Protein AF-A0A3B9JD24-F1 (afdb_monomer)

Secondary structure (DSSP, 8-state):
--EEEE-----TT----S-GGGSPPTTEEEETTEEEEEEEEEEETTEEEEEEE---SS-TTHHHHSS--SSHHHHHHHHHHHHHHB--HHHHHTSPPPHHHHHHHHHHHHHHHHT---------HHHHHHHHHHIIIIITSTT-

Nearest PDB structures (foldseek):
  3r07-assembly1_A  TM=8.688E-01  e=4.243E-05  Thermoplasma acidophilum DSM 1728
  1vqz-assembly1_A  TM=7.067E-01  e=1.077E-02  Streptococcus pneumoniae TIGR4
  8iyj-assembly1_Q1  TM=1.660E-01  e=2.409E+00  Mus musculus

pLDDT: mean 87.43, std 14.63, range [45.41, 98.44]

Foldseek 3Di:
DDWDFAQDPDPPPPPPDPDPLLDDHHGFTDDPQAGQKDWDWDDDPVDIDIDTDGAQDDQPLVVLVVDDDPDDVSSVVVSVSNVVHHDHNCVVVVDGDDPVNVVVVVQVCCCVVVVHHDDDDDDDPVRVVVVVVCCVPPVVDPVD

Mean predicted aligned error: 6.92 Å

Radius of gyration: 18.25 Å; Cα contacts (8 Å, |Δi|>4): 153; chains: 1; bounding box: 41×41×44 Å

Solvent-accessible surface area (backbone atoms only — not comparable to full-atom values): 8900 Å² total; per-residue (Å²): 129,78,69,46,74,42,80,40,77,69,60,98,77,64,75,84,57,95,53,70,80,52,55,69,52,65,66,31,41,28,44,87,84,14,38,39,39,51,73,51,75,49,79,56,98,91,48,73,48,77,50,70,51,69,47,39,64,84,75,76,53,60,60,58,76,78,50,93,62,100,44,67,69,61,42,55,55,47,40,57,52,34,63,70,31,33,51,34,51,16,77,77,64,77,45,84,62,55,69,68,61,54,51,50,51,48,52,50,51,51,26,66,75,69,73,50,82,90,75,94,79,75,83,49,74,67,55,50,54,51,51,54,49,43,35,70,79,35,78,70,37,92,94,103

Structure (mmCIF, N/CA/C/O backbone):
data_AF-A0A3B9JD24-F1
#
_entry.id   AF-A0A3B9JD24-F1
#
loop_
_atom_site.group_PDB
_atom_site.id
_atom_site.type_symbol
_atom_site.label_atom_id
_atom_site.label_alt_id
_atom_site.label_comp_id
_atom_site.label_asym_id
_atom_site.label_entity_id
_atom_site.label_seq_id
_atom_site.pdbx_PDB_ins_code
_atom_site.Cartn_x
_atom_site.Cartn_y
_atom_site.Cartn_z
_atom_site.occupancy
_atom_site.B_iso_or_equiv
_atom_site.auth_seq_id
_atom_site.auth_comp_id
_atom_site.auth_asym_id
_atom_site.auth_atom_id
_atom_site.pdbx_PDB_model_num
ATOM 1 N N . LEU A 1 1 ? -12.264 -17.337 6.084 1.00 55.62 1 LEU A N 1
ATOM 2 C CA . LEU A 1 1 ? -12.601 -15.950 6.473 1.00 55.62 1 LEU A CA 1
ATOM 3 C C . LEU A 1 1 ? -13.366 -15.325 5.314 1.00 55.62 1 LEU A C 1
ATOM 5 O O . LEU A 1 1 ? -12.906 -15.511 4.190 1.00 55.62 1 LEU A O 1
ATOM 9 N N . PRO A 1 2 ? -14.528 -14.691 5.535 1.00 71.56 2 PRO A N 1
ATOM 10 C CA . PRO A 1 2 ? -15.306 -14.082 4.460 1.00 71.56 2 PRO A CA 1
ATOM 11 C C . PRO A 1 2 ? -14.622 -12.788 3.997 1.00 71.56 2 PRO A C 1
ATOM 13 O O . PRO A 1 2 ? -14.832 -11.721 4.559 1.00 71.56 2 PRO A O 1
ATOM 16 N N . VAL A 1 3 ? -13.752 -12.904 2.994 1.00 70.38 3 VAL A N 1
ATOM 17 C CA . VAL A 1 3 ? -13.175 -11.759 2.280 1.00 70.38 3 VAL A CA 1
ATOM 18 C C . VAL A 1 3 ? -14.088 -11.450 1.099 1.00 70.38 3 VAL A C 1
ATOM 20 O O . VAL A 1 3 ? -14.393 -12.349 0.313 1.00 70.38 3 VAL A O 1
ATOM 23 N N . SER A 1 4 ? -14.514 -10.199 0.969 1.00 74.56 4 SER A N 1
ATOM 24 C CA . SER A 1 4 ? -15.379 -9.736 -0.117 1.00 74.56 4 SER A CA 1
ATOM 25 C C . SER A 1 4 ? -14.753 -8.551 -0.847 1.00 74.56 4 SER A C 1
ATOM 27 O O . SER A 1 4 ? -13.952 -7.791 -0.300 1.00 74.56 4 SER A O 1
ATOM 29 N N . MET A 1 5 ? -15.126 -8.411 -2.118 1.00 70.88 5 MET A N 1
ATOM 30 C CA . MET A 1 5 ? -14.946 -7.175 -2.873 1.00 70.88 5 MET A CA 1
ATOM 31 C C . MET A 1 5 ? -16.251 -6.397 -2.785 1.00 70.88 5 MET A C 1
ATOM 33 O O . MET A 1 5 ? -17.287 -6.898 -3.226 1.00 70.88 5 MET A O 1
ATOM 37 N N . GLU A 1 6 ? -16.213 -5.190 -2.231 1.00 65.50 6 GLU A N 1
ATOM 38 C CA . GLU A 1 6 ? -17.415 -4.372 -2.070 1.00 65.50 6 GLU A CA 1
ATOM 39 C C . GLU A 1 6 ? -17.396 -3.148 -2.989 1.00 65.50 6 GLU A C 1
ATOM 41 O O . GLU A 1 6 ? -16.416 -2.405 -3.092 1.00 65.50 6 GLU A O 1
ATOM 46 N N . GLN A 1 7 ? -18.521 -2.915 -3.666 1.00 49.12 7 GLN A N 1
ATOM 47 C CA . GLN A 1 7 ? -18.782 -1.652 -4.344 1.00 49.12 7 GLN A CA 1
ATOM 48 C C . GLN A 1 7 ? -19.268 -0.640 -3.308 1.00 49.12 7 GLN A C 1
ATOM 50 O O . GLN A 1 7 ? -20.457 -0.565 -3.007 1.00 49.12 7 GLN A O 1
ATOM 55 N N . HIS A 1 8 ? -18.349 0.149 -2.758 1.00 58.44 8 HIS A N 1
ATOM 56 C CA . HIS A 1 8 ? -18.717 1.298 -1.942 1.00 58.44 8 HIS A CA 1
ATOM 57 C C . HIS A 1 8 ? -18.904 2.521 -2.848 1.00 58.44 8 HIS A C 1
ATOM 59 O O . HIS A 1 8 ? -17.942 3.036 -3.419 1.00 58.44 8 HIS A O 1
ATOM 65 N N . ILE A 1 9 ? -20.151 2.973 -3.008 1.00 52.72 9 ILE A N 1
ATOM 66 C CA . ILE A 1 9 ? -20.449 4.295 -3.569 1.00 52.72 9 ILE A CA 1
ATOM 67 C C . ILE A 1 9 ? -20.329 5.271 -2.396 1.00 52.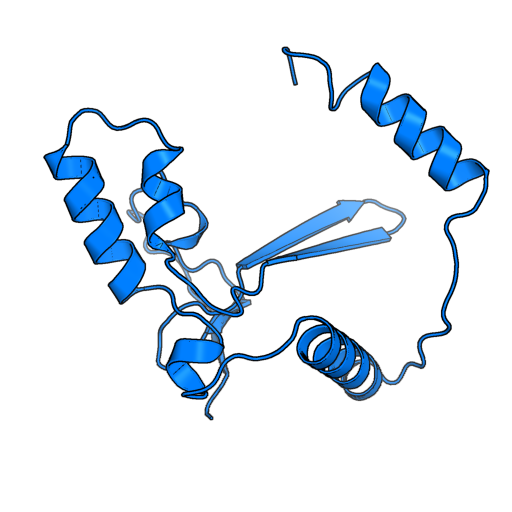72 9 ILE A C 1
ATOM 69 O O . ILE A 1 9 ? -21.172 5.216 -1.497 1.00 52.72 9 ILE A O 1
ATOM 73 N N . PRO A 1 10 ? -19.290 6.125 -2.332 1.00 50.62 10 PRO A N 1
ATOM 74 C CA . PRO A 1 10 ? -19.190 7.080 -1.242 1.00 50.62 10 PRO A CA 1
ATOM 75 C C . PRO A 1 10 ? -20.421 8.003 -1.273 1.00 50.62 10 PRO A C 1
ATOM 77 O O . PRO A 1 10 ? -20.795 8.472 -2.354 1.00 50.62 10 PRO A O 1
ATOM 80 N N . PRO A 1 11 ? -21.076 8.269 -0.126 1.00 48.16 11 PRO A N 1
ATOM 81 C CA . PRO A 1 11 ? -22.141 9.263 -0.073 1.00 48.16 11 PRO A CA 1
ATOM 82 C C . PRO A 1 11 ? -21.601 10.613 -0.562 1.00 48.16 11 PRO A C 1
ATOM 84 O O . PRO A 1 11 ? -20.430 10.928 -0.347 1.00 48.16 11 PRO A O 1
ATOM 87 N N . ALA A 1 12 ? -22.449 11.414 -1.215 1.00 46.91 12 ALA A N 1
ATOM 88 C CA . ALA A 1 12 ? -22.062 12.682 -1.851 1.00 46.91 12 ALA A CA 1
ATOM 89 C C . ALA A 1 12 ? -21.372 13.685 -0.895 1.00 46.91 12 ALA A C 1
ATOM 91 O O . ALA A 1 12 ? -20.663 14.576 -1.352 1.00 46.91 12 ALA A O 1
ATOM 92 N N . GLU A 1 13 ? -21.528 13.497 0.420 1.00 45.41 13 GLU A N 1
ATOM 93 C CA . GLU A 1 13 ? -20.927 14.294 1.497 1.00 45.41 13 GLU A CA 1
ATOM 94 C C . GLU A 1 13 ? -19.857 13.542 2.310 1.00 45.41 13 GLU A C 1
ATOM 96 O O . GLU A 1 13 ? -19.565 13.910 3.448 1.00 45.41 13 GLU A O 1
ATOM 101 N N . ALA A 1 14 ? -19.249 12.476 1.777 1.00 50.03 14 ALA A N 1
ATOM 102 C CA . ALA A 1 14 ? -18.104 11.854 2.435 1.00 50.03 14 ALA A CA 1
ATOM 103 C C . ALA A 1 14 ? -16.961 12.880 2.528 1.00 50.03 14 ALA A C 1
ATOM 105 O O . ALA A 1 14 ? -16.244 13.135 1.558 1.00 50.03 14 ALA A O 1
ATOM 106 N N . THR A 1 15 ? -16.804 13.488 3.705 1.00 48.19 15 THR A N 1
ATOM 107 C CA . THR A 1 15 ? -15.682 14.369 4.012 1.00 48.19 15 THR A CA 1
ATOM 108 C C . THR A 1 15 ? -14.397 13.598 3.733 1.00 48.19 15 THR A C 1
ATOM 110 O O . THR A 1 15 ? -14.133 12.551 4.328 1.00 48.19 15 THR A O 1
ATOM 113 N N . LYS A 1 16 ? -13.605 14.081 2.768 1.00 53.19 16 LYS A N 1
ATOM 114 C CA . LYS A 1 16 ? -12.274 13.537 2.494 1.00 53.19 16 LYS A CA 1
ATOM 115 C C . LYS A 1 16 ? -11.413 13.787 3.729 1.00 53.19 16 LYS A C 1
ATOM 117 O O . LYS A 1 16 ? -10.866 14.871 3.898 1.00 53.19 16 LYS A O 1
ATOM 122 N N . GLY A 1 17 ? -11.341 12.800 4.617 1.00 59.09 17 GLY A N 1
ATOM 123 C CA . GLY A 1 17 ? -10.389 12.807 5.719 1.00 59.09 17 GLY A CA 1
ATOM 124 C C . GLY A 1 17 ? -8.959 12.801 5.178 1.00 59.09 17 GLY A C 1
ATOM 125 O O . GLY A 1 17 ? -8.707 12.323 4.072 1.00 59.09 17 GLY A O 1
ATOM 126 N N . ALA A 1 18 ? -8.007 13.300 5.969 1.00 66.31 18 ALA A N 1
ATOM 127 C CA . ALA A 1 18 ? -6.591 13.335 5.589 1.00 66.31 18 ALA A CA 1
ATOM 128 C C . ALA A 1 18 ? -6.007 11.935 5.289 1.00 66.31 18 ALA A C 1
ATOM 130 O O . ALA A 1 18 ? -5.007 11.809 4.586 1.00 66.31 18 ALA A O 1
ATOM 131 N N . VAL A 1 19 ? -6.643 10.869 5.793 1.00 66.62 19 VAL A N 1
ATOM 132 C CA . VAL A 1 19 ? -6.237 9.481 5.561 1.00 66.62 19 VAL A CA 1
ATOM 133 C C . VAL A 1 19 ? -7.042 8.886 4.404 1.00 66.62 19 VAL A C 1
ATOM 135 O O . VAL A 1 19 ? -8.151 8.389 4.587 1.00 66.62 19 VAL A O 1
ATOM 138 N N . CYS A 1 20 ? -6.446 8.859 3.209 1.00 67.50 20 CYS A N 1
ATOM 139 C CA . CYS A 1 20 ? -7.041 8.235 2.017 1.00 67.50 20 CYS A CA 1
ATOM 140 C C . CYS A 1 20 ? -7.396 6.748 2.237 1.00 67.50 20 CYS A C 1
ATOM 142 O O . CYS A 1 20 ? -8.365 6.234 1.685 1.00 67.50 20 CYS A O 1
ATOM 144 N N . PHE A 1 21 ? -6.651 6.052 3.103 1.00 67.25 21 PHE A N 1
ATOM 145 C CA . PHE A 1 21 ? -6.917 4.651 3.427 1.00 67.25 21 PHE A CA 1
ATOM 146 C C . PHE A 1 21 ? -8.194 4.450 4.267 1.00 67.25 21 PHE A C 1
ATOM 148 O O . PHE A 1 21 ? -8.746 3.362 4.240 1.00 67.25 21 PHE A O 1
ATOM 155 N N . GLU A 1 22 ? -8.695 5.464 4.981 1.00 55.00 22 GLU A N 1
ATOM 156 C CA . GLU A 1 22 ? -9.881 5.345 5.849 1.00 55.00 22 GLU A CA 1
ATOM 157 C C . GLU A 1 22 ? -11.193 5.257 5.051 1.00 55.00 22 GLU A C 1
ATOM 159 O O . GLU A 1 22 ? -12.167 4.671 5.522 1.00 55.00 22 GLU A O 1
ATOM 164 N N . VAL A 1 23 ? -11.235 5.853 3.857 1.00 57.59 23 VAL A N 1
ATOM 165 C CA . VAL A 1 23 ? -12.444 5.909 3.031 1.00 57.59 23 VAL A CA 1
ATOM 166 C C . VAL A 1 23 ? -12.461 4.712 2.081 1.00 57.59 23 VAL A C 1
ATOM 168 O O . VAL A 1 23 ? -11.509 4.554 1.310 1.00 57.59 23 VAL A O 1
ATOM 171 N N . PRO A 1 24 ? -13.524 3.886 2.096 1.00 54.94 24 PRO A N 1
ATOM 172 C CA . PRO A 1 24 ? -13.682 2.840 1.106 1.00 54.94 24 PRO A CA 1
ATOM 173 C C . PRO A 1 24 ? -13.935 3.442 -0.276 1.00 54.94 24 PRO A C 1
ATOM 175 O O . PRO A 1 24 ? -14.938 4.123 -0.500 1.00 54.94 24 PRO A O 1
ATOM 178 N N . SER A 1 25 ? -13.016 3.213 -1.206 1.00 58.34 25 SER A N 1
ATOM 179 C CA . SER A 1 25 ? -13.244 3.395 -2.636 1.00 58.34 25 SER A CA 1
ATOM 180 C C . SER A 1 25 ? -13.989 2.189 -3.223 1.00 58.34 25 SER A C 1
ATOM 182 O O . SER A 1 25 ? -14.096 1.129 -2.602 1.00 58.34 25 SER A O 1
ATOM 184 N N . ALA A 1 26 ? -14.555 2.352 -4.419 1.00 57.84 26 ALA A N 1
ATOM 185 C CA . ALA A 1 26 ? -15.198 1.242 -5.109 1.00 57.84 26 ALA A CA 1
ATOM 186 C C . ALA A 1 26 ? -14.186 0.106 -5.357 1.00 57.84 26 ALA A C 1
ATOM 188 O O . ALA A 1 26 ? -13.073 0.370 -5.812 1.00 57.84 26 ALA A O 1
ATOM 189 N N . TYR A 1 27 ? -14.611 -1.142 -5.129 1.00 62.22 27 TYR A N 1
ATOM 190 C CA . TYR A 1 27 ? -13.824 -2.363 -5.359 1.00 62.22 27 TYR A CA 1
ATOM 191 C C . TYR A 1 27 ? -12.669 -2.582 -4.378 1.00 62.22 27 TYR A C 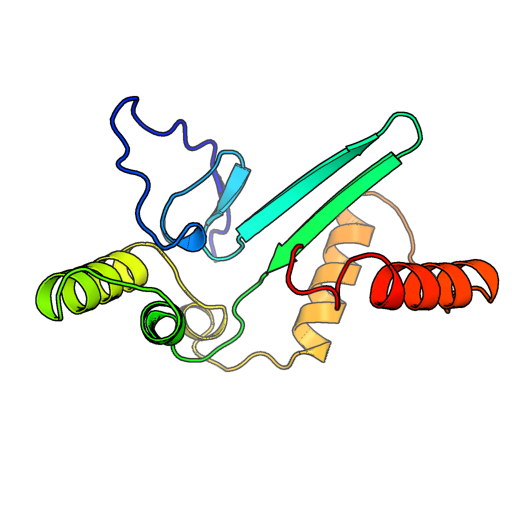1
ATOM 193 O O . TYR A 1 27 ? -11.640 -3.159 -4.730 1.00 62.22 27 TYR A O 1
ATOM 201 N N . GLU A 1 28 ? -12.838 -2.147 -3.132 1.00 76.44 28 GLU A N 1
ATOM 202 C CA . GLU A 1 28 ? -11.892 -2.486 -2.076 1.00 76.44 28 GLU A CA 1
ATOM 203 C C . GLU A 1 28 ? -12.096 -3.898 -1.539 1.00 76.44 28 GLU A C 1
ATOM 205 O O . GLU A 1 28 ? -13.214 -4.417 -1.482 1.00 76.44 28 GLU A O 1
ATOM 210 N N . ILE A 1 29 ? -10.980 -4.507 -1.129 1.00 84.75 29 ILE A N 1
ATOM 211 C CA . ILE A 1 29 ? -10.976 -5.809 -0.470 1.00 84.75 29 ILE A CA 1
ATOM 212 C C . ILE A 1 29 ? -11.129 -5.552 1.023 1.00 84.75 29 ILE A C 1
ATOM 214 O O . ILE A 1 29 ? -10.224 -5.024 1.687 1.00 84.75 29 ILE A O 1
ATOM 218 N N . VAL A 1 30 ? -12.296 -5.928 1.527 1.00 87.56 30 VAL A N 1
ATOM 219 C CA . VAL A 1 30 ? -12.682 -5.768 2.922 1.00 87.56 30 VAL A CA 1
ATOM 220 C C . VAL A 1 30 ? -12.773 -7.128 3.605 1.00 87.56 30 VAL A C 1
ATOM 222 O O . VAL A 1 30 ? -12.989 -8.168 2.978 1.00 87.56 30 VAL A O 1
ATOM 225 N N . LEU A 1 31 ? -12.585 -7.110 4.917 1.00 87.25 31 LEU A N 1
ATOM 226 C CA . LEU A 1 31 ? -12.728 -8.256 5.793 1.00 87.25 31 LEU A CA 1
ATOM 227 C C . LEU A 1 31 ? -13.517 -7.815 7.026 1.00 87.25 31 LEU A C 1
ATOM 229 O O . LEU A 1 31 ? -13.118 -6.881 7.721 1.00 87.25 31 LEU A O 1
ATOM 233 N N . ASP A 1 32 ? -14.671 -8.445 7.248 1.00 87.19 32 ASP A N 1
ATOM 234 C CA . ASP A 1 32 ? -15.631 -8.088 8.303 1.00 87.19 32 ASP A CA 1
ATOM 235 C C . ASP A 1 32 ? -15.997 -6.586 8.305 1.00 87.19 32 ASP A C 1
ATOM 237 O O . ASP A 1 32 ? -16.040 -5.928 9.345 1.00 87.19 32 ASP A O 1
ATOM 241 N N . GLY A 1 33 ? -16.208 -6.015 7.111 1.00 85.62 33 GLY A N 1
ATOM 242 C CA . GLY A 1 33 ? -16.548 -4.599 6.924 1.00 85.62 33 GLY A CA 1
ATOM 243 C C . GLY A 1 33 ? -15.392 -3.617 7.160 1.00 85.62 33 GLY A C 1
ATOM 244 O O . GLY A 1 33 ? -15.599 -2.405 7.098 1.00 85.62 33 GLY A O 1
ATOM 245 N N . LYS A 1 34 ? -14.173 -4.110 7.418 1.00 90.31 34 LYS A N 1
ATOM 246 C CA . LYS A 1 34 ? -12.960 -3.292 7.523 1.00 90.31 34 LYS A CA 1
ATOM 247 C C . LYS A 1 34 ? -12.090 -3.449 6.287 1.00 90.31 34 LYS A C 1
ATOM 249 O O . LYS A 1 34 ? -11.839 -4.556 5.822 1.00 90.31 34 LYS A O 1
ATOM 254 N N . LYS A 1 35 ? -11.556 -2.341 5.789 1.00 90.50 35 LYS A N 1
ATOM 255 C CA . LYS A 1 35 ? -10.607 -2.324 4.680 1.00 90.50 35 LYS A CA 1
ATOM 256 C C . LYS A 1 35 ? -9.319 -3.050 5.046 1.00 90.50 35 LYS A C 1
ATOM 258 O O . LYS A 1 35 ? -8.650 -2.687 6.017 1.00 90.50 35 LYS A O 1
ATOM 263 N N . LEU A 1 36 ? -8.965 -4.038 4.230 1.00 92.19 36 LEU A N 1
ATOM 264 C CA . LEU A 1 36 ? -7.722 -4.792 4.352 1.00 92.19 36 LEU A CA 1
ATOM 265 C C . LEU A 1 36 ? -6.718 -4.401 3.262 1.00 92.19 36 LEU A C 1
ATOM 267 O O . LEU A 1 36 ? -5.528 -4.324 3.540 1.00 92.19 36 LEU A O 1
ATOM 271 N N . ILE A 1 37 ? -7.168 -4.128 2.035 1.00 90.75 37 ILE A N 1
ATOM 272 C CA . ILE A 1 37 ? -6.283 -3.706 0.939 1.00 90.75 37 ILE A CA 1
ATOM 273 C C . ILE A 1 37 ? -6.763 -2.376 0.376 1.00 90.75 37 ILE A C 1
ATOM 275 O O . ILE A 1 37 ? -7.924 -2.222 0.003 1.00 90.75 37 ILE A O 1
ATOM 279 N N . GLY A 1 38 ? -5.837 -1.425 0.271 1.00 86.69 38 GLY A N 1
ATOM 280 C CA . GLY A 1 38 ? -6.017 -0.223 -0.539 1.00 86.69 38 GLY A CA 1
ATOM 281 C C . GLY A 1 38 ? -5.302 -0.394 -1.871 1.00 86.69 38 GLY A C 1
ATOM 282 O O . GLY A 1 38 ? -4.154 -0.837 -1.888 1.00 86.69 38 GLY A O 1
ATOM 283 N N . SER A 1 39 ? -5.960 -0.044 -2.974 1.00 86.88 39 SER A N 1
ATOM 284 C CA . SER A 1 39 ? -5.378 -0.142 -4.313 1.00 86.88 39 SER A CA 1
ATOM 285 C C . SER A 1 39 ? -5.574 1.138 -5.119 1.00 86.88 39 SER A C 1
ATOM 287 O O . SER A 1 39 ? -6.431 1.963 -4.806 1.00 86.88 39 SER A O 1
ATOM 289 N N . ALA A 1 40 ? -4.747 1.307 -6.142 1.00 86.38 40 ALA A N 1
ATOM 290 C CA . ALA A 1 40 ? -4.827 2.382 -7.110 1.00 86.38 40 ALA A CA 1
ATOM 291 C C . ALA A 1 40 ? -4.494 1.840 -8.503 1.00 86.38 40 ALA A C 1
ATOM 293 O O . ALA A 1 40 ? -3.689 0.915 -8.660 1.00 86.38 40 ALA A O 1
ATOM 294 N N . GLN A 1 41 ? -5.117 2.447 -9.513 1.00 91.19 41 GLN A N 1
ATOM 295 C CA . GLN A 1 41 ? -4.946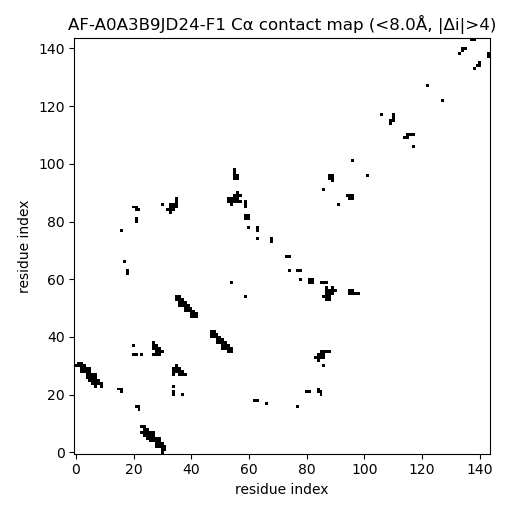 2.065 -10.906 1.00 91.19 41 GLN A CA 1
ATOM 296 C C . GLN A 1 41 ? -4.585 3.279 -11.756 1.00 91.19 41 GLN A C 1
ATOM 298 O O . GLN A 1 41 ? -5.278 4.296 -11.721 1.00 91.19 41 GLN A O 1
ATOM 303 N N . ALA A 1 42 ? -3.570 3.138 -12.602 1.00 91.69 42 ALA A N 1
ATOM 304 C CA . ALA A 1 42 ? -3.309 4.051 -13.705 1.00 91.69 42 ALA A CA 1
ATOM 305 C C . ALA A 1 42 ? -3.483 3.310 -15.034 1.00 91.69 42 ALA A C 1
ATOM 307 O O . ALA A 1 42 ? -2.974 2.207 -15.212 1.00 91.69 42 ALA A O 1
ATOM 308 N N . ARG A 1 43 ? -4.190 3.918 -15.988 1.00 93.69 43 ARG A N 1
ATOM 309 C CA . ARG A 1 43 ? -4.386 3.363 -17.332 1.00 93.69 43 ARG A CA 1
ATOM 310 C C . ARG A 1 43 ? -3.826 4.326 -18.368 1.00 93.69 43 ARG A C 1
ATOM 312 O O . ARG A 1 43 ? -4.170 5.505 -18.370 1.00 93.69 43 ARG A O 1
ATOM 319 N N . LYS A 1 44 ? -2.984 3.815 -19.260 1.00 91.94 44 LYS A N 1
ATOM 320 C CA . LYS A 1 44 ? -2.502 4.510 -20.460 1.00 91.94 44 LYS A CA 1
ATOM 321 C C . LYS A 1 44 ? -2.837 3.670 -21.694 1.00 91.94 44 LYS A C 1
ATOM 323 O O . LYS A 1 44 ? -3.272 2.531 -21.559 1.00 91.94 44 LYS A O 1
ATOM 328 N N . ARG A 1 45 ? -2.664 4.230 -22.899 1.00 90.69 45 ARG A N 1
ATOM 329 C CA . ARG A 1 45 ? -3.008 3.541 -24.162 1.00 90.69 45 ARG A CA 1
ATOM 330 C C . ARG A 1 45 ? -2.398 2.141 -24.271 1.00 90.69 45 ARG A C 1
ATOM 332 O O . ARG A 1 45 ? -3.069 1.245 -24.759 1.00 90.69 45 ARG A O 1
ATOM 339 N N . GLU A 1 46 ? -1.170 1.966 -23.796 1.00 92.75 46 GLU A N 1
ATOM 340 C CA . GLU A 1 46 ? -0.399 0.730 -23.976 1.00 92.75 46 GLU A CA 1
ATOM 341 C C . GLU A 1 46 ? -0.425 -0.204 -22.760 1.00 92.75 46 GLU A C 1
ATOM 343 O O . GLU A 1 46 ? 0.170 -1.275 -22.799 1.00 92.75 46 GLU A O 1
ATOM 348 N N . GLY A 1 47 ? -1.104 0.164 -21.668 1.00 93.31 47 GLY A N 1
ATOM 349 C CA . GLY A 1 47 ? -1.093 -0.683 -20.481 1.00 93.31 47 GLY A CA 1
ATOM 350 C C . GLY A 1 47 ? -1.817 -0.129 -19.264 1.00 93.31 47 GLY A C 1
ATOM 351 O O . GLY A 1 47 ? -2.279 1.016 -19.221 1.00 93.31 47 GLY A O 1
ATOM 352 N N . ILE A 1 48 ? -1.903 -0.985 -18.250 1.00 94.25 48 ILE A N 1
ATOM 353 C CA . ILE A 1 48 ? -2.513 -0.697 -16.955 1.00 94.25 48 ILE A CA 1
ATOM 354 C C . ILE A 1 48 ? -1.467 -0.975 -15.878 1.00 94.25 48 ILE A C 1
ATOM 356 O O . ILE A 1 48 ? -0.812 -2.012 -15.904 1.00 94.25 48 ILE A O 1
ATOM 360 N N . LEU A 1 49 ? -1.345 -0.063 -14.920 1.00 93.50 49 LEU A N 1
ATOM 361 C CA . LEU A 1 49 ? -0.626 -0.271 -13.672 1.00 93.50 49 LEU A CA 1
ATOM 362 C C . LEU A 1 49 ? -1.653 -0.398 -12.548 1.00 93.50 49 LEU A C 1
ATOM 364 O O . LEU A 1 49 ? -2.344 0.574 -12.251 1.00 93.50 49 LEU A O 1
ATOM 368 N N . GLN A 1 50 ? -1.729 -1.577 -11.933 1.00 91.19 50 GLN A N 1
ATOM 369 C CA . GLN A 1 50 ? -2.489 -1.826 -10.710 1.00 91.19 50 GLN A CA 1
ATOM 370 C C . GLN A 1 50 ? -1.498 -2.036 -9.566 1.00 91.19 50 GLN A C 1
ATOM 372 O O . GLN A 1 50 ? -0.637 -2.909 -9.649 1.00 91.19 50 GLN A O 1
ATOM 377 N N . HIS A 1 51 ? -1.611 -1.244 -8.504 1.00 92.44 51 HIS A N 1
ATOM 378 C CA . HIS A 1 51 ? -0.756 -1.368 -7.324 1.00 92.44 51 HIS A CA 1
ATOM 379 C C . HIS A 1 51 ? -1.544 -1.085 -6.044 1.00 92.44 51 HIS A C 1
ATOM 381 O O . HIS A 1 51 ? -2.669 -0.592 -6.090 1.00 92.44 51 HIS A O 1
ATOM 387 N N . GLY A 1 52 ? -0.974 -1.415 -4.889 1.00 91.00 52 GLY A 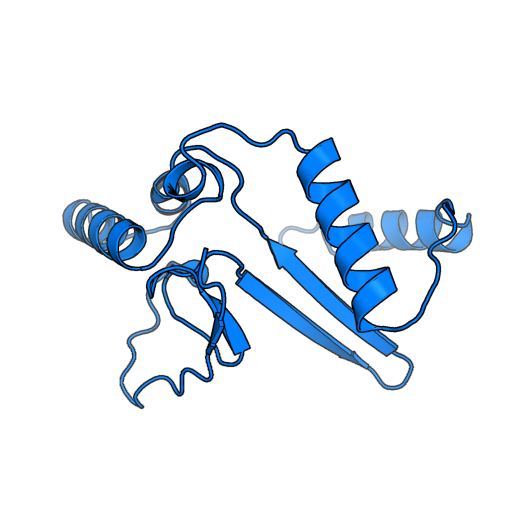N 1
ATOM 388 C CA . GLY A 1 52 ? -1.651 -1.223 -3.615 1.00 91.00 52 GLY A CA 1
ATOM 389 C C . GLY A 1 52 ? -0.817 -1.647 -2.418 1.00 91.00 52 GLY A C 1
ATOM 390 O O . GLY A 1 52 ? 0.350 -2.013 -2.557 1.00 91.00 52 GLY A O 1
ATOM 391 N N . SER A 1 53 ? -1.454 -1.613 -1.252 1.00 92.31 53 SER A N 1
ATOM 392 C CA . SER A 1 53 ? -0.849 -1.954 0.033 1.00 92.31 53 SER A CA 1
ATOM 393 C C . SER A 1 53 ? -1.745 -2.915 0.807 1.00 92.31 53 SER A C 1
ATOM 395 O O . SER A 1 53 ? -2.948 -2.682 0.934 1.00 92.31 53 SER A O 1
ATOM 397 N N . LEU A 1 54 ? -1.128 -3.960 1.362 1.00 94.38 54 LEU A N 1
ATOM 398 C CA . LEU A 1 54 ? -1.730 -4.928 2.278 1.00 94.38 54 LEU A CA 1
ATOM 399 C C . LEU A 1 54 ? -1.010 -4.829 3.636 1.00 94.38 54 LEU A C 1
ATOM 401 O O . LEU A 1 54 ? 0.125 -5.299 3.749 1.00 94.38 54 LEU A O 1
ATOM 405 N N . PRO A 1 55 ? -1.618 -4.222 4.670 1.00 95.25 55 PRO A N 1
ATOM 406 C CA . PRO A 1 55 ? -1.055 -4.201 6.013 1.00 95.25 55 PRO A CA 1
ATOM 407 C C . PRO A 1 55 ? -1.027 -5.617 6.602 1.00 95.25 55 PRO A C 1
ATOM 409 O O . PRO A 1 55 ? -2.067 -6.203 6.906 1.00 95.25 55 PRO A O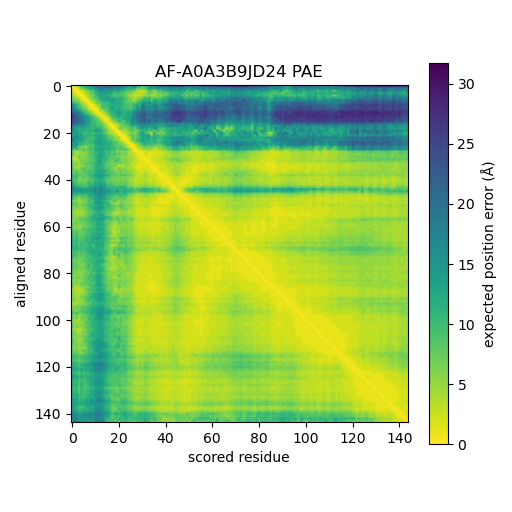 1
ATOM 412 N N . LEU A 1 56 ? 0.169 -6.188 6.762 1.00 96.44 56 LEU A N 1
ATOM 413 C CA . LEU A 1 56 ? 0.317 -7.545 7.295 1.00 96.44 56 LEU A CA 1
ATOM 414 C C . LEU A 1 56 ? 0.173 -7.590 8.819 1.00 96.44 56 LEU A C 1
ATOM 416 O O . LEU A 1 56 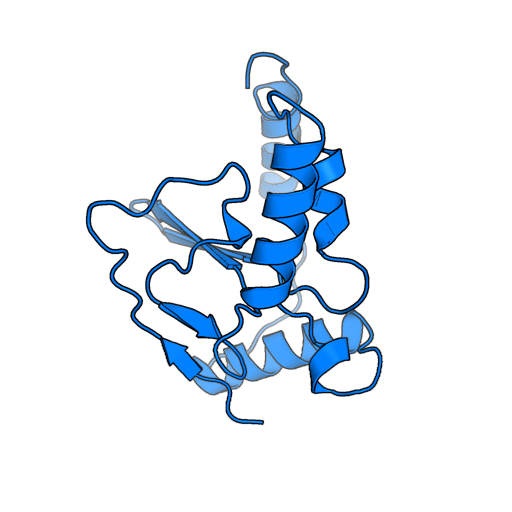? -0.498 -8.480 9.329 1.00 96.44 56 LEU A O 1
ATOM 420 N N . HIS A 1 57 ? 0.781 -6.644 9.532 1.00 96.06 57 HIS A N 1
ATOM 421 C CA . HIS A 1 57 ? 0.782 -6.563 10.995 1.00 96.06 57 HIS A CA 1
ATOM 422 C C . HIS A 1 57 ? 1.140 -5.142 11.463 1.00 96.06 57 HIS A C 1
ATOM 424 O O . HIS A 1 57 ? 1.606 -4.319 10.667 1.00 96.06 57 HIS A O 1
ATOM 430 N N . GLY A 1 58 ? 0.973 -4.869 12.760 1.00 94.31 58 GLY A N 1
ATOM 431 C CA . GLY A 1 58 ? 1.372 -3.607 13.396 1.00 94.31 58 GLY A CA 1
ATOM 432 C C . GLY A 1 58 ? 0.272 -2.545 13.511 1.00 94.31 58 GLY A C 1
ATOM 433 O O . GLY A 1 58 ? -0.908 -2.802 13.286 1.00 94.31 58 GLY A O 1
ATOM 434 N N . ASP A 1 59 ? 0.674 -1.335 13.909 1.00 95.12 59 ASP A N 1
ATOM 435 C CA . ASP A 1 59 ? -0.240 -0.239 14.245 1.00 95.12 59 ASP A CA 1
ATOM 436 C C . ASP A 1 59 ? -0.540 0.669 13.041 1.00 95.12 59 ASP A C 1
ATOM 438 O O . ASP A 1 59 ? 0.318 1.426 12.572 1.00 95.12 59 ASP A O 1
ATOM 442 N N . LEU A 1 60 ? -1.791 0.620 12.575 1.00 94.88 60 LEU A N 1
ATOM 443 C CA . LEU A 1 60 ? -2.293 1.458 11.485 1.00 94.88 60 LEU A CA 1
ATOM 444 C C . LEU A 1 60 ? -2.313 2.949 11.839 1.00 94.88 60 LEU A C 1
ATOM 446 O O . LEU A 1 60 ? -2.201 3.786 10.944 1.00 94.88 60 LEU A O 1
ATOM 450 N N . THR A 1 61 ? -2.433 3.309 13.120 1.00 95.69 61 THR A N 1
ATOM 451 C CA . THR A 1 61 ? -2.549 4.711 13.542 1.00 95.69 61 THR A CA 1
ATOM 452 C C . THR A 1 61 ? -1.269 5.504 13.324 1.00 95.69 61 THR A C 1
ATOM 454 O O . THR A 1 61 ? -1.332 6.724 13.234 1.00 95.69 61 THR A O 1
ATOM 457 N N . ARG A 1 62 ? -0.121 4.853 13.097 1.00 95.25 62 ARG A N 1
ATOM 458 C CA . ARG A 1 62 ? 1.144 5.529 12.758 1.00 95.25 62 ARG A CA 1
ATOM 459 C C . ARG A 1 62 ? 1.018 6.512 11.593 1.00 95.25 62 ARG A C 1
ATOM 461 O O . ARG A 1 62 ? 1.731 7.509 11.574 1.00 95.25 62 ARG A O 1
ATOM 468 N N . ILE A 1 63 ? 0.092 6.283 10.657 1.00 93.56 63 ILE A N 1
ATOM 469 C CA . ILE A 1 63 ? -0.144 7.206 9.539 1.00 93.56 63 ILE A CA 1
ATOM 470 C C . ILE A 1 63 ? -0.547 8.610 10.008 1.00 93.56 63 ILE A C 1
ATOM 472 O O . ILE A 1 63 ? -0.152 9.592 9.389 1.00 93.56 63 ILE A O 1
ATOM 476 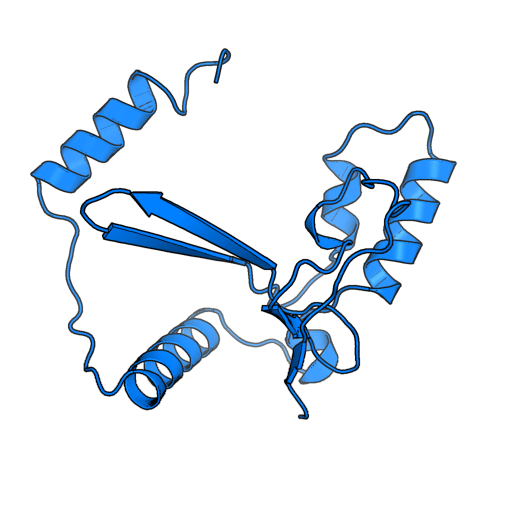N N . VAL A 1 64 ? -1.276 8.736 11.124 1.00 94.88 64 VAL A N 1
ATOM 477 C CA . VAL A 1 64 ? -1.717 10.049 11.615 1.00 94.88 64 VAL A CA 1
ATOM 478 C C . VAL A 1 64 ? -0.558 10.861 12.191 1.00 94.88 64 VAL A C 1
ATOM 480 O O . VAL A 1 64 ? -0.657 12.074 12.288 1.00 94.88 64 VAL A O 1
ATOM 483 N N . GLN A 1 65 ? 0.559 10.220 12.537 1.00 94.06 65 GLN A N 1
ATOM 484 C CA . GLN A 1 65 ? 1.764 10.912 13.005 1.00 94.06 65 GLN A CA 1
ATOM 485 C C . GLN A 1 65 ? 2.500 11.618 11.858 1.00 94.06 65 GLN A C 1
ATOM 487 O O . GLN A 1 65 ? 3.250 12.558 12.098 1.00 94.06 65 GLN A O 1
ATOM 492 N N . ALA A 1 66 ? 2.288 11.169 10.617 1.00 94.44 66 ALA A N 1
ATOM 493 C CA . ALA A 1 66 ? 2.928 11.716 9.423 1.00 94.44 66 ALA A CA 1
ATOM 494 C C . ALA A 1 66 ? 2.071 12.768 8.696 1.00 94.44 66 ALA A C 1
ATOM 496 O O . ALA A 1 66 ? 2.523 13.347 7.711 1.00 94.44 66 ALA A O 1
ATOM 497 N N . LEU A 1 67 ? 0.833 13.001 9.144 1.00 93.81 67 LEU A N 1
ATOM 498 C CA . LEU A 1 67 ? -0.106 13.929 8.516 1.00 93.81 67 LEU A CA 1
ATOM 499 C C . LEU A 1 67 ? -0.279 15.190 9.366 1.00 93.81 67 LEU A C 1
ATOM 501 O O . LEU A 1 67 ? -0.232 15.143 10.595 1.00 93.81 67 LEU A O 1
ATOM 505 N N . ALA A 1 68 ? -0.517 16.321 8.704 1.00 93.75 68 ALA A N 1
ATOM 506 C CA . ALA A 1 68 ? -0.826 17.576 9.375 1.00 93.75 68 ALA A CA 1
ATOM 507 C C . ALA A 1 68 ? -2.289 17.597 9.848 1.00 93.75 68 ALA A C 1
ATOM 509 O O . ALA A 1 68 ? -3.201 17.248 9.097 1.00 93.75 68 ALA A O 1
ATOM 510 N N . PHE A 1 69 ? -2.507 18.047 11.083 1.00 92.94 69 PHE A N 1
ATOM 511 C CA . PHE A 1 69 ? -3.828 18.241 11.677 1.00 92.94 69 PHE A CA 1
ATOM 512 C C . PHE A 1 69 ? -3.890 19.603 12.360 1.00 92.94 69 PHE A C 1
ATOM 514 O O . PHE A 1 69 ? -2.890 20.076 12.893 1.00 92.94 69 PHE A O 1
ATOM 521 N N . GLU A 1 70 ? -5.078 20.207 12.386 1.00 93.75 70 GLU A N 1
ATOM 522 C CA . GLU A 1 70 ? -5.308 21.505 13.035 1.00 93.75 70 GLU A CA 1
ATOM 523 C C . GLU A 1 70 ? -5.025 21.467 14.543 1.00 93.75 70 GLU A C 1
ATOM 525 O O . GLU A 1 70 ? -4.581 22.453 15.124 1.00 93.75 70 GLU A O 1
ATOM 530 N N . ASN A 1 71 ? -5.300 20.331 15.190 1.00 95.25 71 ASN A N 1
ATOM 531 C CA . ASN A 1 71 ? -5.080 20.121 16.617 1.00 95.25 71 ASN A CA 1
ATOM 532 C C . ASN A 1 71 ? -4.995 18.625 16.963 1.00 95.25 71 ASN A C 1
ATOM 534 O O . ASN A 1 71 ? -5.358 17.751 16.169 1.00 95.25 71 ASN A O 1
ATOM 538 N N . GLU A 1 72 ? -4.545 18.350 18.188 1.00 95.75 72 GLU A N 1
ATOM 539 C CA . GLU A 1 72 ? -4.380 17.000 18.734 1.00 95.75 72 GLU A CA 1
ATOM 540 C C . GLU A 1 72 ? -5.679 16.192 18.730 1.00 95.75 72 GLU A C 1
ATOM 542 O O . GLU A 1 72 ? -5.720 15.071 18.231 1.00 95.75 72 GLU A O 1
ATOM 547 N N . SER A 1 73 ? -6.768 16.796 19.206 1.00 96.50 73 SER A N 1
ATOM 548 C CA . SER A 1 73 ? -8.062 16.120 19.310 1.00 96.50 73 SER A CA 1
ATOM 549 C C . SER A 1 73 ? -8.564 15.622 17.949 1.00 96.50 73 SER A C 1
ATOM 551 O O . SER A 1 73 ? -9.110 14.525 17.831 1.00 96.50 73 SER A O 1
ATOM 553 N N . THR A 1 74 ? -8.335 16.387 16.878 1.00 94.69 74 THR A N 1
ATOM 554 C CA . THR A 1 74 ? -8.696 15.984 15.510 1.00 94.69 74 THR A CA 1
ATOM 555 C C . THR A 1 74 ? -7.869 14.787 15.041 1.00 94.69 74 THR A C 1
ATOM 557 O O . THR A 1 74 ? -8.401 13.881 14.387 1.00 94.69 74 THR A O 1
ATOM 560 N N . ARG A 1 75 ? -6.583 14.744 15.404 1.00 95.56 75 ARG A N 1
ATOM 561 C CA . ARG A 1 75 ? -5.690 13.623 15.098 1.00 95.56 75 ARG A CA 1
ATOM 562 C C . ARG A 1 75 ? -6.119 12.349 15.828 1.00 95.56 75 ARG A C 1
ATOM 564 O O . ARG A 1 75 ? -6.286 11.313 15.183 1.00 95.56 75 ARG A O 1
ATOM 571 N N . GLU A 1 76 ? -6.374 12.434 17.132 1.00 96.00 76 GLU A N 1
ATOM 572 C CA . GLU A 1 76 ? -6.847 11.315 17.962 1.00 96.00 76 GLU A CA 1
ATOM 573 C C . GLU A 1 76 ? -8.180 10.754 17.452 1.00 96.00 76 GLU A C 1
ATOM 575 O O . GLU A 1 76 ? -8.317 9.550 17.219 1.00 96.00 76 GLU A O 1
ATOM 580 N N . ASN A 1 77 ? -9.150 11.631 17.178 1.00 95.19 77 ASN A N 1
ATOM 581 C CA . ASN A 1 77 ? -10.438 11.231 16.614 1.00 95.19 77 ASN A CA 1
ATOM 582 C C . ASN A 1 77 ? -10.277 10.534 15.253 1.00 95.19 77 ASN A C 1
ATOM 584 O O . ASN A 1 77 ? -11.000 9.582 14.952 1.00 95.19 77 ASN A O 1
ATOM 588 N N . THR A 1 78 ? -9.316 10.970 14.435 1.00 93.81 78 THR A N 1
ATOM 589 C CA . THR A 1 78 ? -9.002 10.331 13.149 1.00 93.81 78 THR A CA 1
ATOM 590 C C . THR A 1 78 ? -8.388 8.945 13.336 1.00 93.81 78 THR A C 1
ATOM 592 O O . THR A 1 78 ? -8.809 8.007 12.660 1.00 93.81 78 THR A O 1
ATOM 595 N N . ALA A 1 79 ? -7.480 8.766 14.299 1.00 95.25 79 ALA A N 1
ATOM 596 C CA . ALA A 1 79 ? -6.931 7.452 14.638 1.00 95.25 79 ALA A CA 1
ATOM 597 C C . ALA A 1 79 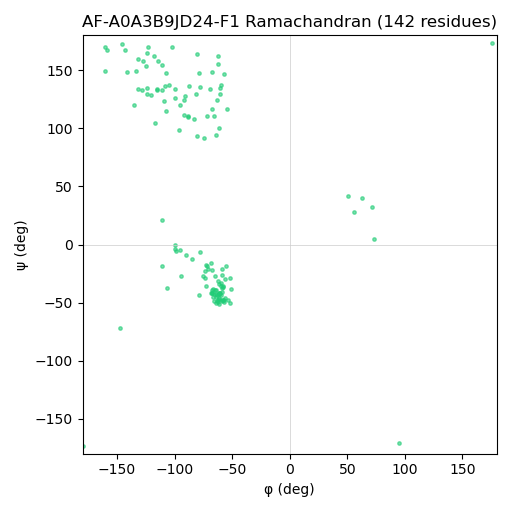? -8.027 6.463 15.081 1.00 95.25 79 ALA A C 1
ATOM 599 O O . ALA A 1 79 ? -8.068 5.323 14.612 1.00 95.25 79 ALA A O 1
ATOM 600 N N . ILE A 1 80 ? -8.969 6.912 15.919 1.00 95.25 80 ILE A N 1
ATOM 601 C CA . ILE A 1 80 ? -10.107 6.091 16.364 1.00 95.25 80 ILE A CA 1
ATOM 602 C C . ILE A 1 80 ? -10.976 5.667 15.174 1.00 95.25 80 ILE A C 1
ATOM 604 O O . ILE A 1 80 ? -11.365 4.499 15.080 1.00 95.25 80 ILE A O 1
ATOM 608 N N . ARG A 1 81 ? -11.302 6.589 14.257 1.00 93.56 81 ARG A N 1
ATOM 609 C CA . ARG A 1 81 ? -12.092 6.242 13.064 1.00 93.56 81 ARG A CA 1
ATOM 610 C C . ARG A 1 81 ? -11.344 5.285 12.136 1.00 93.56 81 ARG A C 1
ATOM 612 O O . ARG A 1 81 ? -11.962 4.345 11.639 1.00 93.56 81 ARG A O 1
ATOM 619 N N . LEU A 1 82 ? -10.034 5.467 11.960 1.00 93.06 82 LEU A N 1
ATOM 620 C CA . LEU A 1 82 ? -9.192 4.575 11.163 1.00 93.06 82 LEU A CA 1
ATOM 621 C C . LEU A 1 82 ? -9.266 3.128 11.668 1.00 93.06 82 LEU A C 1
ATOM 623 O O . LEU A 1 82 ? -9.560 2.230 10.886 1.00 93.06 82 LEU A O 1
ATOM 627 N N . LEU A 1 83 ? -9.095 2.892 12.972 1.00 93.56 83 LEU A N 1
ATOM 628 C CA . LEU A 1 83 ? -9.145 1.538 13.550 1.00 93.56 83 LEU A CA 1
ATOM 629 C C . LEU A 1 83 ? -10.538 0.883 13.489 1.00 93.56 83 LEU A C 1
ATOM 631 O O . LEU A 1 83 ? -10.668 -0.348 13.534 1.00 93.56 83 LEU A O 1
ATOM 635 N N . LYS A 1 84 ? -11.599 1.690 13.375 1.00 92.38 84 LYS A N 1
ATOM 636 C CA . LYS A 1 84 ? -12.960 1.191 13.130 1.00 92.38 84 LYS A CA 1
ATOM 637 C C . LYS A 1 84 ? -13.164 0.740 11.683 1.00 92.38 84 LYS A C 1
ATOM 639 O O . LYS A 1 84 ? -14.002 -0.126 11.461 1.00 92.38 84 LYS A O 1
ATOM 644 N N . ARG A 1 85 ? -12.416 1.305 10.730 1.00 91.06 85 ARG A N 1
ATOM 645 C CA . ARG A 1 85 ? -12.636 1.145 9.281 1.00 91.06 85 ARG A CA 1
ATOM 646 C C . ARG A 1 85 ? -11.566 0.335 8.556 1.00 91.06 85 ARG A C 1
ATOM 648 O O . ARG A 1 85 ? -11.837 -0.145 7.465 1.00 91.06 85 ARG A O 1
ATOM 655 N N . ALA A 1 86 ? -10.383 0.167 9.132 1.00 93.06 86 ALA A N 1
ATOM 656 C CA . ALA A 1 86 ? -9.270 -0.559 8.531 1.00 93.06 86 ALA A CA 1
ATOM 657 C C . ALA A 1 86 ? -8.729 -1.639 9.475 1.00 93.06 86 ALA A C 1
ATOM 659 O O . ALA A 1 86 ? -8.940 -1.594 10.690 1.00 93.06 86 ALA A O 1
ATOM 660 N N . THR A 1 87 ? -8.050 -2.629 8.901 1.00 95.19 87 THR A N 1
ATOM 661 C CA . THR A 1 87 ? -7.519 -3.787 9.627 1.00 95.19 87 THR A CA 1
ATOM 662 C C . THR A 1 87 ? -6.191 -4.273 9.039 1.00 95.19 87 THR A C 1
ATOM 664 O O . THR A 1 87 ? -5.741 -3.781 8.003 1.00 95.19 87 THR A O 1
ATOM 667 N N . THR A 1 88 ? -5.550 -5.228 9.711 1.00 96.00 88 THR A N 1
ATOM 668 C CA . THR A 1 88 ? -4.349 -5.923 9.226 1.00 96.00 88 THR A CA 1
ATOM 669 C C . THR A 1 88 ? -4.623 -7.416 9.057 1.00 96.00 88 THR A C 1
ATOM 671 O O . THR A 1 88 ? -5.581 -7.954 9.623 1.00 96.00 88 THR A O 1
ATOM 674 N N . ALA A 1 89 ? -3.774 -8.113 8.300 1.00 95.69 89 ALA A N 1
ATOM 675 C CA . ALA A 1 89 ? -3.872 -9.565 8.170 1.00 95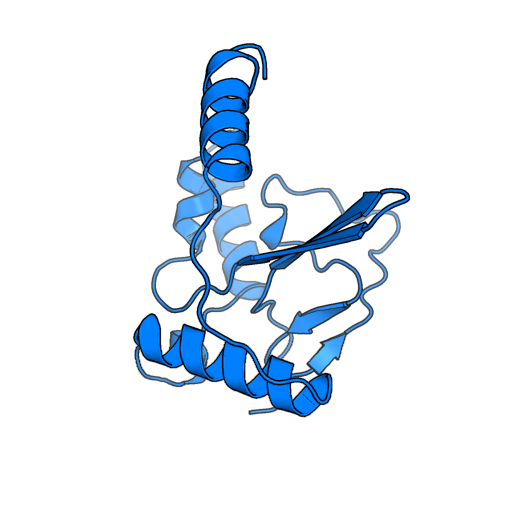.69 89 ALA A CA 1
ATOM 676 C C . ALA A 1 89 ? -3.716 -10.271 9.533 1.00 95.69 89 ALA A C 1
ATOM 678 O O . ALA A 1 89 ? -4.481 -11.184 9.842 1.00 95.69 89 ALA A O 1
ATOM 679 N N . GLU A 1 90 ? -2.780 -9.814 10.369 1.00 96.56 90 GLU A N 1
ATOM 680 C CA . GLU A 1 90 ? -2.543 -10.321 11.725 1.00 96.56 90 GLU A CA 1
ATOM 681 C C . GLU A 1 90 ? -3.801 -10.257 12.592 1.00 96.56 90 GLU A C 1
ATOM 683 O O . GLU A 1 90 ? -4.146 -11.246 13.240 1.00 96.56 90 GLU A O 1
ATOM 688 N N . THR A 1 91 ? -4.521 -9.131 12.566 1.00 94.38 91 THR A N 1
ATOM 689 C CA . THR A 1 91 ? -5.727 -8.941 13.380 1.00 94.38 91 THR A CA 1
ATOM 690 C C . THR A 1 91 ? -6.795 -9.997 13.093 1.00 94.38 91 THR A C 1
ATOM 692 O O . THR A 1 91 ? -7.459 -10.444 14.021 1.00 94.38 91 THR A O 1
ATOM 695 N N . HIS A 1 92 ? -6.954 -10.453 11.850 1.00 91.56 92 HIS A N 1
ATOM 696 C CA . HIS A 1 92 ? -7.963 -11.475 11.533 1.00 91.56 92 HIS A CA 1
ATOM 697 C C . HIS A 1 92 ? -7.425 -12.904 11.550 1.00 91.56 92 HIS A C 1
ATOM 699 O O . HIS A 1 92 ? -8.181 -13.840 11.801 1.00 91.56 92 HIS A O 1
ATOM 705 N N . LEU A 1 93 ? -6.132 -13.098 11.292 1.00 93.94 93 LEU A N 1
ATOM 706 C CA . LEU A 1 93 ? -5.511 -14.423 11.321 1.00 93.94 93 LEU A CA 1
ATOM 707 C C . LEU A 1 93 ? -5.063 -14.841 12.723 1.00 93.94 93 LEU A C 1
ATOM 709 O O . LEU A 1 93 ? -4.724 -16.009 12.910 1.00 93.94 93 LEU A O 1
ATOM 713 N N . GLN A 1 94 ? -5.044 -13.909 13.683 1.00 95.44 94 GLN A N 1
ATOM 714 C CA . GLN A 1 94 ? -4.556 -14.116 15.052 1.00 95.44 94 GLN A CA 1
ATOM 715 C C . GLN A 1 94 ? -3.110 -14.644 15.086 1.00 95.44 94 GLN A C 1
ATOM 717 O O . GLN A 1 94 ? -2.703 -15.364 15.995 1.00 95.44 94 GLN A O 1
ATOM 722 N N . ARG A 1 95 ? -2.332 -14.303 14.052 1.00 96.25 95 ARG A N 1
ATOM 723 C CA . ARG A 1 95 ? -0.910 -14.622 13.903 1.00 96.25 95 ARG A CA 1
ATOM 724 C C . ARG A 1 95 ? -0.270 -13.687 12.888 1.00 96.25 95 ARG A C 1
ATOM 726 O O . ARG A 1 95 ? -0.907 -13.307 11.906 1.00 96.25 95 ARG A O 1
ATOM 733 N N . VAL A 1 96 ? 1.014 -13.403 13.068 1.00 96.62 96 VAL A N 1
ATOM 734 C CA . VAL A 1 96 ? 1.800 -12.658 12.080 1.00 96.62 96 VAL A CA 1
ATOM 735 C C . VAL A 1 96 ? 2.004 -13.511 10.827 1.00 96.62 96 VAL A C 1
ATOM 737 O O . VAL A 1 96 ? 2.365 -14.689 10.903 1.00 96.62 96 VAL A O 1
ATOM 740 N N . VAL A 1 97 ? 1.792 -12.901 9.662 1.00 95.19 97 VAL A N 1
ATOM 741 C CA . VAL A 1 97 ? 2.139 -13.482 8.361 1.00 95.19 97 VAL A CA 1
ATOM 742 C C . VAL A 1 97 ? 3.455 -12.877 7.895 1.00 95.19 97 VAL A C 1
ATOM 744 O O . VAL A 1 97 ? 3.592 -11.657 7.825 1.00 95.19 97 VAL A O 1
ATOM 747 N N . GLY A 1 98 ? 4.422 -13.735 7.567 1.00 96.31 98 GLY A N 1
ATOM 748 C CA . GLY A 1 98 ? 5.685 -13.301 6.980 1.00 96.31 98 GLY A CA 1
ATOM 749 C C . GLY A 1 98 ? 5.489 -12.739 5.572 1.00 96.31 98 GLY A C 1
ATOM 750 O O . GLY A 1 98 ? 4.618 -13.194 4.829 1.00 96.31 98 GLY A O 1
ATOM 751 N N . TRP A 1 99 ? 6.330 -11.777 5.194 1.00 96.25 99 TRP A N 1
ATOM 752 C CA . TRP A 1 99 ? 6.261 -11.114 3.888 1.00 96.25 99 TRP A CA 1
ATOM 753 C C . TRP A 1 99 ? 6.269 -12.108 2.719 1.00 96.25 99 TRP A C 1
ATOM 755 O O . TRP A 1 99 ? 5.397 -12.041 1.858 1.00 96.25 99 TRP A O 1
ATOM 765 N N . GLU A 1 100 ? 7.185 -13.081 2.738 1.00 97.44 100 GLU A N 1
ATOM 766 C CA . GLU A 1 100 ? 7.318 -14.082 1.672 1.00 97.44 100 GLU A CA 1
ATOM 767 C C . GLU A 1 100 ? 6.049 -14.933 1.529 1.00 97.44 100 GLU A C 1
ATOM 769 O O . GLU A 1 100 ? 5.560 -15.153 0.426 1.00 97.44 100 GLU A O 1
ATOM 774 N N . THR A 1 101 ? 5.450 -15.351 2.649 1.00 97.12 101 THR A N 1
ATOM 775 C CA . THR A 1 101 ? 4.183 -16.093 2.641 1.00 97.12 101 THR A CA 1
ATOM 776 C C . THR A 1 101 ? 3.059 -15.270 2.016 1.00 97.12 101 THR A C 1
ATOM 778 O O . THR A 1 101 ? 2.278 -15.800 1.227 1.00 97.12 101 THR A O 1
ATOM 781 N N . ALA A 1 102 ? 2.972 -13.977 2.341 1.00 96.56 102 ALA A N 1
ATOM 782 C CA . ALA A 1 102 ? 1.970 -13.092 1.753 1.00 96.56 102 ALA A CA 1
ATOM 783 C C . ALA A 1 102 ? 2.213 -12.866 0.250 1.00 96.56 102 ALA A C 1
ATOM 785 O O . ALA A 1 102 ? 1.268 -12.908 -0.537 1.00 96.56 102 ALA A O 1
ATOM 786 N N . ALA A 1 103 ? 3.472 -12.678 -0.156 1.00 96.12 103 ALA A N 1
ATOM 787 C CA . ALA A 1 103 ? 3.858 -12.511 -1.553 1.00 96.12 103 ALA A CA 1
ATOM 788 C C . ALA A 1 103 ? 3.514 -13.757 -2.384 1.00 96.12 103 ALA A C 1
ATOM 790 O O . ALA A 1 103 ? 2.860 -13.644 -3.419 1.00 96.12 103 ALA A O 1
ATOM 791 N N . GLN A 1 104 ? 3.864 -14.950 -1.898 1.00 96.94 104 GLN A N 1
ATOM 792 C CA . GLN A 1 104 ? 3.541 -16.216 -2.561 1.00 96.94 104 GLN A CA 1
ATOM 793 C C . GLN A 1 104 ? 2.031 -16.462 -2.640 1.00 96.94 104 GLN A C 1
ATOM 795 O O . GLN A 1 104 ? 1.539 -16.921 -3.670 1.00 96.94 104 GLN A O 1
ATOM 800 N N . ALA A 1 105 ? 1.280 -16.113 -1.590 1.00 96.12 105 ALA A N 1
ATOM 801 C CA . ALA A 1 105 ? -0.177 -16.198 -1.611 1.00 96.12 105 ALA A CA 1
ATOM 802 C C . ALA A 1 105 ? -0.787 -15.288 -2.691 1.00 96.12 105 ALA A C 1
ATOM 804 O O . ALA A 1 105 ? -1.684 -15.722 -3.413 1.00 96.12 105 ALA A O 1
ATOM 805 N N . LEU A 1 106 ? -0.275 -14.060 -2.848 1.00 94.62 106 LEU A N 1
ATOM 806 C CA . LEU A 1 106 ? -0.693 -13.161 -3.926 1.00 94.62 106 LEU A CA 1
ATOM 807 C C . LEU A 1 106 ? -0.334 -13.736 -5.301 1.00 94.62 106 LEU A C 1
ATOM 809 O O . LEU A 1 106 ? -1.220 -13.852 -6.141 1.00 94.62 106 LEU A O 1
ATOM 813 N N . VAL A 1 107 ? 0.914 -14.160 -5.522 1.00 96.19 107 VAL A N 1
ATOM 814 C CA . VAL A 1 107 ? 1.350 -14.789 -6.785 1.00 96.19 107 VAL A CA 1
ATOM 815 C C . VAL A 1 107 ? 0.427 -15.953 -7.158 1.00 96.19 107 VAL A C 1
ATOM 817 O O . VAL A 1 107 ? -0.115 -15.976 -8.263 1.00 96.19 107 VAL A O 1
ATOM 820 N N . GLY A 1 108 ? 0.170 -16.870 -6.219 1.00 97.31 108 GLY A N 1
ATOM 821 C CA . GLY A 1 108 ? -0.727 -18.006 -6.431 1.00 97.31 108 GLY A CA 1
ATOM 822 C C . GLY A 1 108 ? -2.165 -17.588 -6.752 1.00 97.31 108 GLY A C 1
ATOM 823 O O . GLY A 1 108 ? -2.771 -18.136 -7.672 1.00 97.31 108 GLY A O 1
ATOM 824 N N . ALA A 1 109 ? -2.700 -16.582 -6.054 1.00 95.19 109 ALA A N 1
ATOM 825 C CA . ALA A 1 109 ? -4.040 -16.059 -6.314 1.00 95.19 109 ALA A CA 1
ATOM 826 C C . ALA A 1 109 ? -4.159 -15.427 -7.709 1.00 95.19 109 ALA A C 1
ATOM 828 O O . ALA A 1 109 ? -5.143 -15.679 -8.405 1.00 95.19 109 ALA A O 1
ATOM 829 N N . PHE A 1 110 ? -3.164 -14.651 -8.147 1.00 95.31 110 PHE A N 1
ATOM 830 C CA . PHE A 1 110 ? -3.135 -14.067 -9.490 1.00 95.31 110 PHE A CA 1
ATOM 831 C C . PHE A 1 110 ? -3.045 -15.145 -10.575 1.00 95.31 110 PHE A C 1
ATOM 833 O O . PHE A 1 110 ? -3.814 -15.093 -11.532 1.00 95.31 110 PHE A O 1
ATOM 840 N N . GLN A 1 111 ? -2.167 -16.140 -10.409 1.00 97.44 111 GLN A N 1
ATOM 841 C CA . GLN A 1 111 ? -2.050 -17.255 -11.356 1.00 97.44 111 GLN A CA 1
ATOM 842 C C . GLN A 1 111 ? -3.368 -18.014 -11.506 1.00 97.44 111 GLN A C 1
ATOM 844 O O . GLN A 1 111 ? -3.836 -18.225 -12.623 1.00 97.44 111 GLN A O 1
ATOM 849 N N . LEU A 1 112 ? -3.995 -18.372 -10.380 1.00 97.56 112 LEU A N 1
ATOM 850 C CA . LEU A 1 112 ? -5.271 -19.081 -10.367 1.00 97.56 112 LEU A CA 1
ATOM 851 C C . LEU A 1 112 ? -6.394 -18.249 -10.999 1.00 97.56 112 LEU A C 1
ATOM 853 O O . LEU A 1 112 ? -7.139 -18.751 -11.833 1.00 97.56 112 LEU A O 1
ATOM 857 N N . THR A 1 113 ? -6.517 -16.981 -10.599 1.00 95.94 113 THR A N 1
ATOM 858 C CA . THR A 1 113 ? -7.643 -16.120 -10.996 1.00 95.94 113 THR A CA 1
ATOM 859 C C . THR A 1 113 ? -7.558 -15.697 -12.459 1.00 95.94 113 THR A C 1
ATOM 861 O O . THR A 1 113 ? -8.584 -15.578 -13.123 1.00 95.94 113 THR A O 1
ATOM 864 N N . LEU A 1 114 ? -6.347 -15.458 -12.969 1.00 95.31 114 LEU A N 1
ATOM 865 C CA . LEU A 1 114 ? -6.127 -14.984 -14.337 1.00 95.31 114 LEU A CA 1
ATOM 866 C C . LEU A 1 114 ? -5.753 -16.103 -15.316 1.00 95.31 114 LEU A C 1
ATOM 868 O O . LEU A 1 114 ? -5.636 -15.838 -16.510 1.00 95.31 114 LEU A O 1
ATOM 872 N N . GLY A 1 115 ? -5.558 -17.336 -14.836 1.00 97.25 115 GLY A N 1
ATOM 873 C CA . GLY A 1 115 ? -5.168 -18.469 -15.675 1.00 97.25 115 GLY A CA 1
ATOM 874 C C . GLY A 1 115 ? -3.799 -18.280 -16.332 1.00 97.25 115 GLY A C 1
ATOM 875 O O . GLY A 1 115 ? -3.629 -18.608 -17.504 1.00 97.25 115 GLY A O 1
ATOM 876 N N . LEU A 1 116 ? -2.837 -17.718 -15.596 1.00 96.44 116 LEU A N 1
ATOM 877 C CA . LEU A 1 116 ? -1.481 -17.440 -16.077 1.00 96.44 116 LEU A CA 1
ATOM 878 C C . LEU A 1 116 ? -0.424 -18.093 -15.186 1.00 96.44 116 LEU A C 1
ATOM 880 O O . LEU A 1 116 ? -0.704 -18.476 -14.052 1.00 96.44 116 LEU A O 1
ATOM 884 N N . ASN A 1 117 ? 0.807 -18.167 -15.687 1.00 96.06 117 ASN A N 1
ATOM 885 C CA . ASN A 1 117 ? 1.980 -18.561 -14.912 1.00 96.06 117 ASN A CA 1
ATOM 886 C C . ASN A 1 117 ? 2.939 -17.376 -14.840 1.00 96.06 117 ASN A C 1
ATOM 888 O O . ASN A 1 117 ? 3.213 -16.753 -15.866 1.00 96.06 117 ASN A O 1
ATOM 892 N N . PHE A 1 118 ? 3.446 -17.062 -13.648 1.00 95.31 118 PHE A N 1
ATOM 893 C CA . PHE A 1 118 ? 4.520 -16.086 -13.524 1.00 95.31 118 PHE A CA 1
ATOM 894 C C . PHE A 1 118 ? 5.871 -16.767 -13.670 1.00 95.31 118 PHE A C 1
ATOM 896 O O . PHE A 1 118 ? 6.140 -17.794 -13.051 1.00 95.31 118 PHE A O 1
ATOM 903 N N . GLU A 1 119 ? 6.747 -16.130 -14.434 1.00 94.94 119 GLU A N 1
ATOM 904 C CA . GLU A 1 119 ? 8.164 -16.455 -14.476 1.00 94.94 119 GLU A CA 1
ATOM 905 C C . GLU A 1 119 ? 8.937 -15.334 -13.791 1.00 94.94 119 GLU A C 1
ATOM 907 O O . GLU A 1 119 ? 8.643 -14.147 -13.970 1.00 94.94 119 GLU A O 1
ATOM 912 N N . ARG A 1 120 ? 9.916 -15.701 -12.961 1.00 93.75 120 ARG A N 1
ATOM 913 C CA . ARG A 1 120 ? 10.725 -14.708 -12.261 1.00 93.75 120 ARG A CA 1
ATOM 914 C C . ARG A 1 120 ? 11.653 -14.024 -13.262 1.00 93.75 120 ARG A C 1
ATOM 916 O O . ARG A 1 120 ? 12.595 -14.641 -13.747 1.00 93.75 120 ARG A O 1
ATOM 923 N N . GLY A 1 121 ? 11.386 -12.753 -13.533 1.00 94.94 121 GLY A N 1
ATOM 924 C CA . GLY A 1 121 ? 12.253 -11.882 -14.321 1.00 94.94 121 GLY A CA 1
ATOM 925 C C . GLY A 1 121 ? 13.063 -10.918 -13.457 1.00 94.94 121 GLY A C 1
ATOM 926 O O . GLY A 1 121 ? 12.805 -10.745 -12.264 1.00 94.94 121 GLY A O 1
ATOM 927 N N . GLU A 1 122 ? 14.020 -10.253 -14.094 1.00 96.69 122 GLU A N 1
ATOM 928 C CA . GLU A 1 122 ? 14.692 -9.071 -13.560 1.00 96.69 122 GLU A CA 1
ATOM 929 C C . GLU A 1 122 ? 14.356 -7.854 -14.420 1.00 96.69 122 GLU A C 1
ATOM 931 O O . GLU A 1 122 ? 14.019 -7.992 -15.595 1.00 96.69 122 GLU A O 1
ATOM 936 N N . LEU A 1 123 ? 14.498 -6.656 -13.846 1.00 96.69 123 LEU A N 1
ATOM 937 C CA . LEU A 1 123 ? 14.414 -5.425 -14.628 1.00 96.69 123 LEU A CA 1
ATOM 938 C C . LEU A 1 123 ? 15.513 -5.417 -15.699 1.00 96.69 123 LEU A C 1
ATOM 940 O O . LEU A 1 123 ? 16.700 -5.600 -15.396 1.00 96.69 123 LEU A O 1
ATOM 944 N N . SER A 1 124 ? 15.117 -5.146 -16.937 1.00 97.69 124 SER A N 1
ATOM 945 C CA . SER A 1 124 ? 16.017 -4.911 -18.062 1.00 97.69 124 SER A CA 1
ATOM 946 C C . SER A 1 124 ? 16.902 -3.682 -17.827 1.00 97.69 124 SER A C 1
ATOM 948 O O . SER A 1 124 ? 16.604 -2.806 -17.009 1.00 97.69 124 SER A O 1
ATOM 950 N N . GLY A 1 125 ? 17.996 -3.574 -18.589 1.00 98.44 125 GLY A N 1
ATOM 951 C CA . GLY A 1 125 ? 18.870 -2.396 -18.531 1.00 98.44 125 GLY A CA 1
ATOM 952 C C . GLY A 1 125 ? 18.128 -1.092 -18.848 1.00 98.44 125 GLY A C 1
ATOM 953 O O . GLY A 1 125 ? 18.368 -0.079 -18.199 1.00 98.44 125 GLY A O 1
ATOM 954 N N . ALA A 1 126 ? 17.174 -1.136 -19.784 1.00 98.19 126 ALA A N 1
ATOM 955 C CA . ALA A 1 126 ? 16.351 0.016 -20.143 1.00 98.19 126 ALA A CA 1
ATOM 956 C C . ALA A 1 126 ? 15.399 0.432 -19.009 1.00 98.19 126 ALA A C 1
ATOM 958 O O . ALA A 1 126 ? 15.260 1.621 -18.735 1.00 98.19 126 ALA A O 1
ATOM 959 N N . GLU A 1 127 ? 14.773 -0.527 -18.318 1.00 97.81 127 GLU A N 1
ATOM 960 C CA . GLU A 1 127 ? 13.898 -0.237 -17.172 1.00 97.81 127 GLU A CA 1
ATOM 961 C C . GLU A 1 127 ? 14.679 0.353 -15.996 1.00 97.81 127 GLU A C 1
ATOM 963 O O . GLU A 1 127 ? 14.226 1.329 -15.399 1.00 97.81 127 GLU A O 1
ATOM 968 N N . LYS A 1 128 ? 15.869 -0.190 -15.696 1.00 98.25 128 LYS A N 1
ATOM 969 C CA . LYS A 1 128 ? 16.762 0.343 -14.653 1.00 98.25 128 LYS A CA 1
ATOM 970 C C . LYS A 1 128 ? 17.191 1.776 -14.976 1.00 98.25 128 LYS A C 1
ATOM 972 O O . LYS A 1 128 ? 16.966 2.669 -14.163 1.00 98.25 128 LYS A O 1
ATOM 977 N N . ALA A 1 129 ? 17.693 2.013 -16.191 1.00 98.25 129 ALA A N 1
ATOM 978 C CA . ALA A 1 129 ? 18.090 3.347 -16.642 1.00 98.25 129 ALA A CA 1
ATOM 979 C C . ALA A 1 129 ? 16.919 4.343 -16.593 1.00 98.25 129 ALA A C 1
ATOM 981 O O . ALA A 1 129 ? 17.080 5.480 -16.150 1.00 98.25 129 ALA A O 1
ATOM 982 N N . ARG A 1 130 ? 15.711 3.913 -16.983 1.00 97.56 130 ARG A N 1
ATOM 983 C CA . ARG A 1 130 ? 14.519 4.763 -16.915 1.00 97.56 130 ARG A CA 1
ATOM 984 C C . ARG A 1 130 ? 14.100 5.071 -15.476 1.00 97.56 130 ARG A C 1
ATOM 986 O O . ARG A 1 130 ? 13.672 6.191 -15.204 1.00 97.56 130 ARG A O 1
ATOM 993 N N . ALA A 1 131 ? 14.196 4.107 -14.562 1.00 97.25 131 ALA A N 1
ATOM 994 C CA . ALA A 1 131 ? 13.915 4.332 -13.147 1.00 97.25 131 ALA A CA 1
ATOM 995 C C . ALA A 1 131 ? 14.904 5.339 -12.535 1.00 97.25 131 ALA A C 1
ATOM 997 O O . ALA A 1 131 ? 14.477 6.263 -11.845 1.00 97.25 131 ALA A O 1
ATOM 998 N N . GLU A 1 132 ? 16.196 5.211 -12.844 1.00 97.38 132 GLU A N 1
ATOM 999 C CA . GLU A 1 132 ? 17.243 6.143 -12.404 1.00 97.38 132 GLU A CA 1
ATOM 1000 C C . GLU A 1 132 ? 17.012 7.561 -12.935 1.00 97.38 132 GLU A C 1
ATOM 1002 O O . GLU A 1 132 ? 17.032 8.522 -12.166 1.00 97.38 132 GLU A O 1
ATOM 1007 N N . GLU A 1 133 ? 16.713 7.697 -14.228 1.00 97.62 133 GLU A N 1
ATOM 1008 C CA . GLU A 1 133 ? 16.374 8.982 -14.840 1.00 97.62 133 GLU A CA 1
ATOM 1009 C C . GLU A 1 133 ? 15.173 9.632 -14.134 1.00 97.62 133 GLU A C 1
ATOM 1011 O O . GLU A 1 133 ? 15.234 10.800 -13.754 1.00 97.62 133 GLU A O 1
ATOM 1016 N N . LEU A 1 134 ? 14.099 8.868 -13.894 1.00 97.44 134 LEU A N 1
ATOM 1017 C CA . LEU A 1 134 ? 12.897 9.352 -13.211 1.00 97.44 134 LEU A CA 1
ATOM 1018 C C . LEU A 1 134 ? 13.159 9.794 -11.767 1.00 97.44 134 LEU A C 1
ATOM 1020 O O . LEU A 1 134 ? 12.486 10.708 -11.291 1.00 97.44 134 LEU A O 1
ATOM 1024 N N . ILE A 1 135 ? 14.111 9.177 -11.066 1.00 96.75 135 ILE A N 1
ATOM 1025 C CA . ILE A 1 135 ? 14.531 9.651 -9.742 1.00 96.75 135 ILE A CA 1
ATOM 1026 C C . ILE A 1 135 ? 15.117 11.061 -9.868 1.00 96.75 135 ILE A C 1
ATOM 1028 O O . ILE A 1 135 ? 14.673 11.954 -9.151 1.00 96.75 135 ILE A O 1
ATOM 1032 N N . GLN A 1 136 ? 16.039 11.278 -10.812 1.00 94.31 136 GLN A N 1
ATOM 1033 C CA . GLN A 1 136 ? 16.734 12.561 -10.978 1.00 94.31 136 GLN A CA 1
ATOM 1034 C C . GLN A 1 136 ? 15.808 13.691 -11.433 1.00 94.31 136 GLN A C 1
ATOM 1036 O O . GLN A 1 136 ? 15.864 14.792 -10.894 1.00 94.31 136 GLN A O 1
ATOM 1041 N N . ILE A 1 137 ? 14.953 13.429 -12.424 1.00 95.75 137 ILE A N 1
ATOM 1042 C CA . ILE A 1 137 ? 14.161 14.492 -13.063 1.00 95.75 137 ILE A CA 1
ATOM 1043 C C . ILE A 1 137 ? 12.808 14.732 -12.389 1.00 95.75 137 ILE A C 1
ATOM 1045 O O . ILE A 1 137 ? 12.085 15.642 -12.792 1.00 95.75 137 ILE A O 1
ATOM 1049 N N . LYS A 1 138 ? 12.409 13.870 -11.445 1.00 96.12 138 LYS A N 1
ATOM 1050 C CA . LYS A 1 138 ? 11.047 13.876 -10.910 1.00 96.12 138 LYS A CA 1
ATOM 1051 C C . LYS A 1 138 ? 10.971 13.470 -9.444 1.00 96.12 138 LYS A C 1
ATOM 1053 O O . LYS A 1 138 ? 10.722 14.320 -8.609 1.00 96.12 138 LYS A O 1
ATOM 1058 N N . TYR A 1 139 ? 11.171 12.195 -9.113 1.00 96.00 139 TYR A N 1
ATOM 1059 C CA . TYR A 1 139 ? 10.779 11.674 -7.794 1.00 96.00 139 TYR A CA 1
ATOM 1060 C C . TYR A 1 139 ? 11.661 12.134 -6.624 1.00 96.00 139 TYR A C 1
ATOM 1062 O O . TYR A 1 139 ? 11.225 12.024 -5.482 1.00 96.00 139 TYR A O 1
ATOM 1070 N N . ALA A 1 140 ? 12.874 12.632 -6.882 1.00 94.25 140 ALA A N 1
ATOM 1071 C CA . ALA A 1 140 ? 13.726 13.255 -5.866 1.00 94.25 140 ALA A CA 1
ATOM 1072 C C . ALA A 1 140 ? 13.672 14.794 -5.885 1.00 94.25 140 ALA A C 1
ATOM 1074 O O . ALA A 1 140 ? 14.320 15.435 -5.058 1.00 94.25 140 ALA A O 1
ATOM 1075 N N . HIS A 1 141 ? 12.942 15.394 -6.831 1.00 92.88 141 HIS A N 1
ATOM 1076 C CA . HIS A 1 141 ? 12.857 16.843 -6.950 1.00 92.88 141 HIS A CA 1
ATOM 1077 C C . HIS A 1 141 ? 11.831 17.393 -5.942 1.00 92.88 141 HIS A C 1
ATOM 1079 O O . HIS A 1 141 ? 10.707 16.904 -5.937 1.00 92.88 141 HIS A O 1
ATOM 1085 N N . PRO A 1 142 ? 12.154 18.414 -5.124 1.00 91.19 142 PRO A N 1
ATOM 1086 C CA . PRO A 1 142 ? 11.231 18.944 -4.109 1.00 91.19 142 PRO A CA 1
ATOM 1087 C C . PRO A 1 142 ? 9.894 19.476 -4.646 1.00 91.19 142 PRO A C 1
ATOM 1089 O O . PRO A 1 142 ? 8.909 19.500 -3.915 1.00 91.19 142 PRO A O 1
ATOM 1092 N N . ASP A 1 143 ? 9.868 19.917 -5.905 1.00 91.88 143 ASP A N 1
ATOM 1093 C CA . ASP A 1 143 ? 8.655 20.437 -6.560 1.00 91.88 143 ASP A CA 1
ATOM 1094 C C . ASP A 1 143 ? 7.675 19.338 -7.024 1.00 91.88 143 ASP A C 1
ATOM 1096 O O . ASP A 1 143 ? 6.592 19.660 -7.521 1.00 91.88 143 ASP A O 1
ATOM 1100 N N . TRP A 1 144 ? 8.060 18.060 -6.924 1.00 82.75 144 TRP A N 1
ATOM 1101 C CA . TRP A 1 144 ? 7.209 16.902 -7.215 1.00 82.75 144 TRP A CA 1
ATOM 1102 C C . TRP A 1 144 ? 6.572 16.348 -5.937 1.00 82.75 144 TRP A C 1
ATOM 1104 O O . TRP A 1 144 ? 5.340 16.118 -5.964 1.00 82.75 144 TRP A O 1
#

Sequence (144 aa):
LPVSMEQHIPPAEATKGAVCFEVPSAYEIVLDGKKLIGSAQARKREGILQHGSLPLHGDLTRIVQALAFENESTRENTAIRLLKRATTAETHLQRVVGWETAAQALVGAFQLTLGLNFERGELSGAEKARAEELIQIKYAHPDW